Protein 2CRO (pdb70)

Solvent-accessible surface area: 4144 Å² total; per-residue (Å²): 114,175,53,8,14,64,12,0,79,113,70,18,97,63,53,171,23,74,48,76,77,0,5,109,129,13,66,24,154,64,119,36,0,83,70,5,17,78,28,94,28,103,153,15,202,77,24,120,68,3,0,88,16,0,113,23,78,30,88,61,0,44,160,31,124

Radius of gyration: 10.07 Å; Cα contacts (8 Å, |Δi|>4): 76; chains: 1; bounding box: 20×21×22 Å

Structure (mmCIF, N/CA/C/O backbone):
data_2CRO
#
_entry.id   2CRO
#
_cell.length_a   49.820
_cell.length_b   49.820
_cell.length_c   154.200
_cell.angle_alpha   90.00
_cell.angle_beta   90.00
_cell.angle_gamma   120.00
#
_symmetry.space_group_name_H-M   'H 3 2'
#
loop_
_entity.id
_entity.type
_entity.pdbx_description
1 polymer 'REGULATORY PROTEIN CRO'
2 water water
#
loop_
_atom_site.group_PDB
_atom_site.id
_atom_site.type_symbol
_atom_site.label_atom_id
_atom_site.label_alt_id
_atom_site.label_comp_id
_atom_site.label_asym_id
_atom_site.label_entity_id
_atom_site.label_seq_id
_atom_site.pdbx_PDB_ins_code
_atom_site.Cartn_x
_atom_site.Cartn_y
_atom_s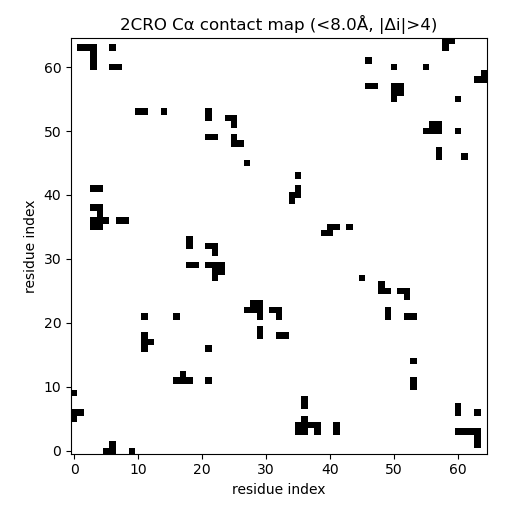ite.Cartn_z
_atom_site.occupancy
_atom_site.B_iso_or_equiv
_atom_site.auth_seq_id
_atom_site.auth_comp_id
_atom_site.auth_asym_id
_atom_site.auth_atom_id
_atom_site.pdbx_PDB_model_num
ATOM 1 N N . MET A 1 1 ? 22.763 5.580 12.506 1.00 57.49 -1 MET A N 1
ATOM 2 C CA . MET A 1 1 ? 21.346 5.232 12.330 1.00 57.64 -1 MET A CA 1
ATOM 3 C C . MET A 1 1 ? 21.110 4.818 10.877 1.00 57.49 -1 MET A C 1
ATOM 4 O O . MET A 1 1 ? 19.943 4.746 10.455 1.00 58.01 -1 MET A O 1
ATOM 9 N N . GLN A 1 2 ? 22.192 4.566 10.163 1.00 56.85 0 GLN A N 1
ATOM 10 C CA . GLN A 1 2 ? 22.164 4.178 8.746 1.00 55.76 0 GLN A CA 1
ATOM 11 C C . GLN A 1 2 ? 22.051 2.676 8.526 1.00 53.89 0 GLN A C 1
ATOM 12 O O . GLN A 1 2 ? 21.931 2.223 7.373 1.00 54.19 0 GLN A O 1
ATOM 18 N N . THR A 1 3 ? 22.063 1.925 9.607 1.00 51.39 1 THR A N 1
ATOM 19 C CA . THR A 1 3 ? 21.913 0.457 9.535 1.00 48.63 1 THR A CA 1
ATOM 20 C C . THR A 1 3 ? 20.559 0.124 10.166 1.00 46.38 1 THR A C 1
ATOM 21 O O . THR A 1 3 ? 20.084 0.861 11.055 1.00 45.76 1 THR A O 1
ATOM 25 N N . LEU A 1 4 ? 19.961 -0.954 9.700 1.00 44.02 2 LEU A N 1
ATOM 26 C CA . LEU A 1 4 ? 18.666 -1.453 10.170 1.00 42.05 2 LEU A CA 1
ATOM 27 C C . LEU A 1 4 ? 18.631 -1.733 11.675 1.00 41.54 2 LEU A C 1
ATOM 28 O O . LEU A 1 4 ? 17.643 -1.419 12.366 1.00 41.97 2 LEU A O 1
ATOM 33 N N . SER A 1 5 ? 19.699 -2.322 12.173 1.00 40.19 3 SER A N 1
ATOM 34 C CA . SER A 1 5 ? 19.839 -2.651 13.587 1.00 39.34 3 SER A CA 1
ATOM 35 C C . SER A 1 5 ? 19.859 -1.355 14.403 1.00 38.88 3 SER A C 1
ATOM 36 O O . SER A 1 5 ? 19.322 -1.317 15.518 1.00 38.66 3 SER A O 1
ATOM 39 N N . GLU A 1 6 ? 20.471 -0.343 13.833 1.00 38.77 4 GLU A N 1
ATOM 40 C CA . GLU A 1 6 ? 20.623 0.977 14.431 1.00 39.66 4 GLU A CA 1
ATOM 41 C C . GLU A 1 6 ? 19.319 1.768 14.451 1.00 37.65 4 GLU A C 1
ATOM 42 O O . GLU A 1 6 ? 18.969 2.503 15.387 1.00 38.14 4 GLU A O 1
ATOM 48 N N . ARG A 1 7 ? 18.640 1.594 13.342 1.00 34.90 5 ARG A N 1
ATOM 49 C CA . ARG A 1 7 ? 17.347 2.233 13.068 1.00 32.27 5 ARG A CA 1
ATOM 50 C C . ARG A 1 7 ? 16.286 1.642 13.986 1.00 29.84 5 ARG A C 1
ATOM 51 O O . ARG A 1 7 ? 15.512 2.414 14.585 1.00 29.46 5 ARG A O 1
ATOM 59 N N . LEU A 1 8 ? 16.277 0.332 14.150 1.00 27.18 6 LEU A N 1
ATOM 60 C CA . LEU A 1 8 ? 15.284 -0.320 15.005 1.00 26.16 6 LEU A CA 1
ATOM 61 C C . LEU A 1 8 ? 15.518 -0.048 16.481 1.00 25.67 6 LEU A C 1
ATOM 62 O O . LEU A 1 8 ? 14.522 0.131 17.208 1.00 25.37 6 LEU A O 1
ATOM 67 N N . LYS A 1 9 ? 16.768 -0.035 16.879 1.00 25.77 7 LYS A N 1
ATOM 68 C CA . LYS A 1 9 ? 17.154 0.201 18.284 1.00 25.85 7 LYS A CA 1
ATOM 69 C C . LYS A 1 9 ? 16.807 1.621 18.705 1.00 23.56 7 LYS A C 1
ATOM 70 O O . LYS A 1 9 ? 16.228 1.837 19.773 1.00 22.14 7 LYS A O 1
ATOM 76 N N . LYS A 1 10 ? 17.166 2.551 17.849 1.00 22.90 8 LYS A N 1
ATOM 77 C CA . LYS A 1 10 ? 16.890 3.975 18.064 1.00 24.32 8 LYS A CA 1
ATOM 78 C C . LYS A 1 10 ? 15.390 4.255 18.138 1.00 23.47 8 LYS A C 1
ATOM 79 O O . LYS A 1 10 ? 14.972 5.001 19.045 1.00 25.25 8 LYS A O 1
ATOM 85 N N . ARG A 1 11 ? 14.593 3.714 17.237 1.00 20.97 9 ARG A N 1
ATOM 86 C CA . ARG A 1 11 ? 13.134 3.908 17.214 1.00 19.63 9 ARG A CA 1
ATOM 87 C C . ARG A 1 11 ? 12.501 3.208 18.412 1.00 20.38 9 ARG A C 1
ATOM 88 O O . ARG A 1 11 ? 11.665 3.792 19.116 1.00 20.75 9 ARG A O 1
ATOM 96 N N . ARG A 1 12 ? 12.926 1.998 18.718 1.00 20.66 10 ARG A N 1
ATOM 97 C CA . ARG A 1 12 ? 12.429 1.244 19.871 1.00 19.98 10 ARG A CA 1
ATOM 98 C C . ARG A 1 12 ? 12.567 2.106 21.136 1.00 20.95 10 ARG A C 1
ATOM 99 O O . ARG A 1 12 ? 11.630 2.267 21.947 1.00 20.87 10 ARG A O 1
ATOM 107 N N . ILE A 1 13 ? 13.764 2.641 21.290 1.00 21.45 11 ILE A N 1
ATOM 108 C CA . ILE A 1 13 ? 14.121 3.477 22.434 1.00 23.05 11 ILE A CA 1
ATOM 109 C C . ILE A 1 13 ? 13.413 4.824 22.433 1.00 23.79 11 ILE A C 1
ATOM 110 O O . ILE A 1 13 ? 13.174 5.343 23.539 1.00 26.00 11 ILE A O 1
ATOM 115 N N . ALA A 1 14 ? 13.095 5.349 21.278 1.00 23.12 12 ALA A N 1
ATOM 116 C CA . ALA A 1 14 ? 12.381 6.630 21.145 1.00 22.68 12 ALA A CA 1
ATOM 117 C C . ALA A 1 14 ? 10.959 6.456 21.653 1.00 23.41 12 ALA A C 1
ATOM 118 O O . ALA A 1 14 ? 10.303 7.320 22.247 1.00 25.21 12 ALA A O 1
ATOM 120 N N . LEU A 1 15 ? 10.416 5.275 21.457 1.00 23.70 13 LEU A N 1
ATOM 121 C CA . LEU A 1 15 ? 9.077 4.870 21.859 1.00 22.78 13 LEU A CA 1
ATOM 122 C C . LEU A 1 15 ? 9.059 4.338 23.277 1.00 23.01 13 LEU A C 1
ATOM 123 O O . LEU A 1 15 ? 8.028 3.789 23.672 1.00 23.70 13 LEU A O 1
ATOM 128 N N . LYS A 1 16 ? 10.158 4.483 23.973 1.00 24.03 14 LYS A N 1
ATOM 129 C CA . LYS A 1 16 ? 10.322 4.036 25.359 1.00 23.85 14 LYS A CA 1
ATOM 130 C C . LYS A 1 16 ? 9.975 2.578 25.557 1.00 23.23 14 LYS A C 1
ATOM 131 O O . LYS A 1 16 ? 9.286 2.325 26.555 1.00 24.24 14 LYS A O 1
ATOM 137 N N . MET A 1 17 ? 10.416 1.692 24.693 1.00 22.91 15 MET A N 1
ATOM 138 C CA . MET A 1 17 ? 10.122 0.267 24.817 1.00 22.33 15 MET A CA 1
ATOM 139 C C . MET A 1 17 ? 11.424 -0.521 25.031 1.00 22.49 15 MET A C 1
ATOM 140 O O . MET A 1 17 ? 12.519 -0.135 24.618 1.00 22.00 15 MET A O 1
ATOM 145 N N . THR A 1 18 ? 11.177 -1.661 25.641 1.00 24.08 16 THR A N 1
ATOM 146 C CA . THR A 1 18 ? 12.197 -2.681 25.951 1.00 25.18 16 THR A CA 1
ATOM 147 C C . THR A 1 18 ? 12.128 -3.686 24.802 1.00 25.64 16 THR A C 1
ATOM 148 O O . THR A 1 18 ? 11.115 -3.616 24.069 1.00 27.17 16 THR A O 1
ATOM 152 N N . GLN A 1 19 ? 13.112 -4.538 24.653 1.00 25.17 17 GLN A N 1
ATOM 153 C CA . GLN A 1 19 ? 13.119 -5.528 23.564 1.00 25.59 17 GLN A CA 1
ATOM 154 C C . GLN A 1 19 ? 11.984 -6.540 23.719 1.00 25.94 17 GLN A C 1
ATOM 155 O O . GLN A 1 19 ? 11.485 -7.113 22.735 1.00 25.91 17 GLN A O 1
ATOM 161 N N . THR A 1 20 ? 11.640 -6.751 24.980 1.00 25.58 18 THR A N 1
ATOM 162 C CA . THR A 1 20 ? 10.604 -7.664 25.447 1.00 24.42 18 THR A CA 1
ATOM 163 C C . THR A 1 20 ? 9.222 -7.154 25.088 1.00 23.30 18 THR A C 1
ATOM 164 O O . THR A 1 20 ? 8.404 -7.946 24.590 1.00 22.53 18 THR A O 1
ATOM 168 N N . GLU A 1 21 ? 9.032 -5.867 25.333 1.00 22.75 19 GLU A N 1
ATOM 169 C CA . GLU A 1 21 ? 7.753 -5.245 24.993 1.00 24.16 19 GLU A CA 1
ATOM 170 C C . GLU A 1 21 ? 7.634 -5.176 23.475 1.00 23.66 19 GLU A C 1
ATOM 171 O O . GLU A 1 21 ? 6.516 -5.352 22.955 1.00 25.13 19 GLU A O 1
ATOM 177 N N . LEU A 1 22 ? 8.727 -4.914 22.778 1.00 22.35 20 LEU A N 1
A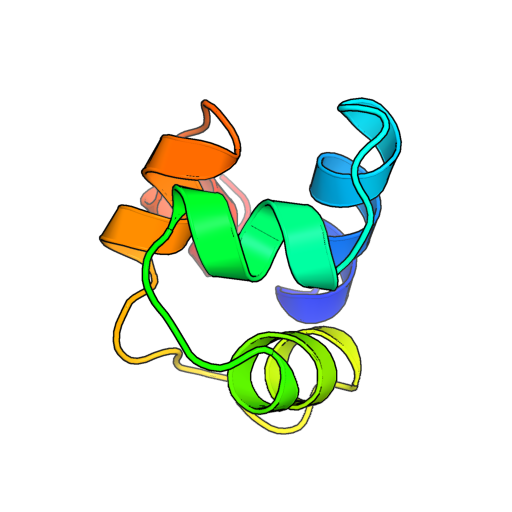TOM 178 C CA . LEU A 1 22 ? 8.693 -4.831 21.308 1.00 21.67 20 LEU A CA 1
ATOM 179 C C . LEU A 1 22 ? 8.217 -6.212 20.837 1.00 22.63 20 LEU A C 1
ATOM 180 O O . LEU A 1 22 ? 7.244 -6.327 20.081 1.00 25.06 20 LEU A O 1
ATOM 185 N N . ALA A 1 23 ? 8.898 -7.232 21.323 1.00 21.48 21 ALA A N 1
ATOM 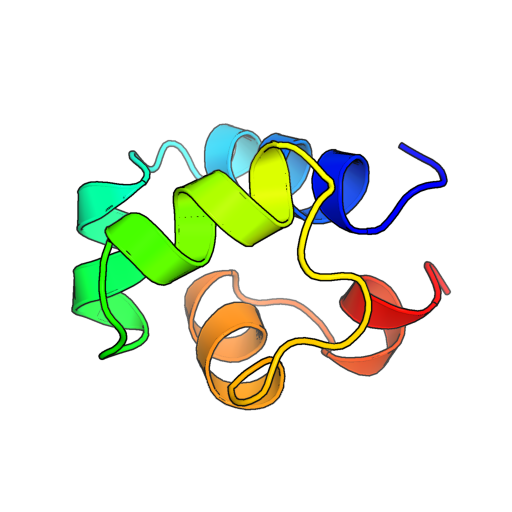186 C CA . ALA A 1 23 ? 8.629 -8.630 21.010 1.00 20.14 21 ALA A CA 1
ATOM 187 C C . ALA A 1 23 ? 7.179 -9.001 21.260 1.00 19.59 21 ALA A C 1
ATOM 188 O O . ALA A 1 23 ? 6.585 -9.588 20.347 1.00 20.39 21 ALA A O 1
ATOM 190 N N . THR A 1 24 ? 6.632 -8.704 22.407 1.00 19.34 22 THR A N 1
ATOM 191 C CA . THR A 1 24 ? 5.237 -9.020 22.752 1.00 20.31 22 THR A CA 1
ATOM 192 C C . THR A 1 24 ? 4.286 -8.381 21.748 1.00 21.43 22 THR A C 1
ATOM 193 O O . THR A 1 24 ? 3.518 -9.111 21.112 1.00 22.95 22 THR A O 1
ATOM 197 N N . LYS A 1 25 ? 4.342 -7.080 21.595 1.00 21.68 23 LYS A N 1
ATOM 198 C CA . LYS A 1 25 ? 3.520 -6.293 20.676 1.00 21.43 23 LYS A CA 1
ATOM 199 C C . LYS A 1 25 ? 3.587 -6.665 19.205 1.00 21.55 23 LYS A C 1
ATOM 200 O O . LYS A 1 25 ? 2.614 -6.436 18.449 1.00 22.07 23 LYS A O 1
ATOM 206 N N . ALA A 1 26 ? 4.706 -7.217 18.782 1.00 21.44 24 ALA A N 1
ATOM 207 C CA . ALA A 1 26 ? 4.945 -7.614 17.388 1.00 21.22 24 ALA A CA 1
ATOM 208 C C . ALA A 1 26 ? 4.618 -9.086 17.203 1.00 22.83 24 ALA A C 1
ATOM 209 O O . ALA A 1 26 ? 4.375 -9.559 16.086 1.00 24.01 24 ALA A O 1
ATOM 211 N N . GLY A 1 27 ? 4.616 -9.794 18.312 1.00 24.44 25 GLY A N 1
ATOM 212 C CA . GLY A 1 27 ? 4.324 -11.224 18.351 1.00 26.73 25 GLY A CA 1
ATOM 213 C C . GLY A 1 27 ? 5.460 -12.081 17.827 1.00 28.42 25 GLY A C 1
ATOM 214 O O . GLY A 1 27 ? 5.162 -13.082 17.162 1.00 29.73 25 GLY A O 1
ATOM 215 N N . VAL A 1 28 ? 6.698 -11.730 18.103 1.00 29.86 26 VAL A N 1
ATOM 216 C CA . VAL A 1 28 ? 7.870 -12.497 17.675 1.00 31.53 26 VAL A CA 1
ATOM 217 C C . VAL A 1 28 ? 8.703 -12.800 18.929 1.00 33.72 26 VAL A C 1
ATOM 218 O O . VAL A 1 28 ? 8.407 -12.312 20.026 1.00 34.40 26 VAL A O 1
ATOM 222 N N . LYS A 1 29 ? 9.719 -13.612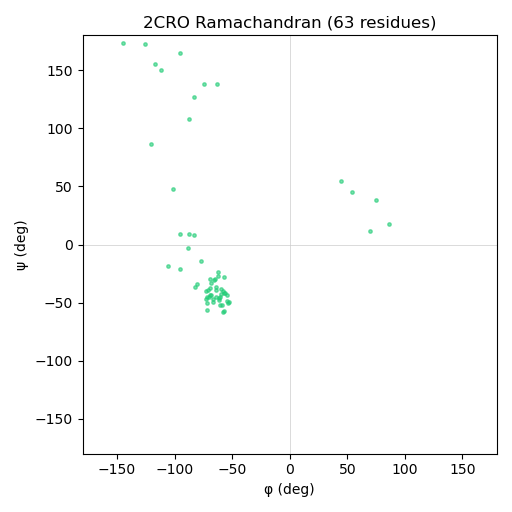 18.734 1.00 35.98 27 LYS A N 1
ATOM 223 C CA . LYS A 1 29 ? 10.624 -14.018 19.810 1.00 38.04 27 LYS A CA 1
ATOM 224 C C . LYS A 1 29 ? 11.561 -12.860 20.152 1.00 38.11 27 LYS A C 1
ATOM 225 O O . LYS A 1 29 ? 12.121 -12.187 19.274 1.00 38.16 27 LYS A O 1
ATOM 231 N N . GLN A 1 30 ? 11.755 -12.700 21.439 1.00 38.39 28 GLN A N 1
ATOM 232 C CA . GLN A 1 30 ? 12.645 -11.653 21.967 1.00 39.41 28 GLN A CA 1
ATOM 233 C C . GLN A 1 30 ? 14.088 -11.856 21.505 1.00 39.49 28 GLN A C 1
ATOM 234 O O . GLN A 1 30 ? 14.873 -10.891 21.443 1.00 39.84 28 GLN A O 1
ATOM 240 N N . GLN A 1 31 ? 14.444 -13.075 21.162 1.00 39.12 29 GLN A N 1
ATOM 241 C CA . GLN A 1 31 ? 15.762 -13.473 20.676 1.00 38.94 29 GLN A CA 1
ATOM 242 C C . GLN A 1 31 ? 15.870 -13.038 19.211 1.00 38.27 29 GLN A C 1
ATOM 243 O O . GLN A 1 31 ? 16.975 -13.029 18.649 1.00 39.14 29 GLN A O 1
ATOM 249 N N . SER A 1 32 ? 14.726 -12.703 18.631 1.00 36.56 30 SER A N 1
ATOM 250 C CA . SER A 1 32 ? 14.654 -12.257 17.236 1.00 34.65 30 SER A CA 1
ATOM 251 C C . SER A 1 32 ? 15.046 -10.784 17.134 1.00 32.36 30 SER A C 1
ATOM 252 O O . SER A 1 32 ? 15.640 -10.396 16.113 1.00 32.71 30 SER A O 1
ATOM 255 N N . ILE A 1 33 ? 14.700 -10.042 18.159 1.00 29.69 31 ILE A N 1
ATOM 256 C CA . ILE A 1 33 ? 14.994 -8.609 18.237 1.00 28.78 31 ILE A CA 1
ATOM 257 C C . ILE A 1 33 ? 16.479 -8.338 18.496 1.00 29.23 31 ILE A C 1
ATOM 258 O O . ILE A 1 33 ? 17.127 -7.501 17.848 1.00 27.89 31 ILE A O 1
ATOM 263 N N . GLN A 1 34 ? 17.015 -9.060 19.463 1.00 30.95 32 GLN A N 1
ATOM 264 C CA . GLN A 1 34 ? 18.424 -8.979 19.878 1.00 32.06 32 GLN A CA 1
ATOM 265 C C . GLN A 1 34 ? 19.311 -9.209 18.654 1.00 32.14 32 GLN A C 1
ATOM 266 O O . GLN A 1 34 ? 20.227 -8.403 18.432 1.00 33.98 32 GLN A O 1
ATOM 272 N N . LEU A 1 35 ? 19.024 -10.250 17.905 1.00 30.84 33 LEU A N 1
ATOM 273 C CA . LEU A 1 35 ? 19.756 -10.614 16.692 1.00 30.28 33 LEU A CA 1
ATOM 274 C C . LEU A 1 35 ? 19.704 -9.502 15.638 1.00 29.86 33 LEU A C 1
ATOM 275 O O . LEU A 1 35 ? 20.677 -9.230 14.898 1.00 28.77 33 LEU A O 1
ATOM 280 N N . ILE A 1 36 ? 18.539 -8.862 15.554 1.00 29.26 34 ILE A N 1
ATOM 281 C CA . ILE A 1 36 ? 18.363 -7.768 14.596 1.00 28.68 34 ILE A CA 1
ATOM 282 C C . ILE A 1 36 ? 19.167 -6.573 15.136 1.00 29.01 34 ILE A C 1
ATOM 283 O O . ILE A 1 36 ? 19.953 -5.971 14.384 1.00 28.57 34 ILE A O 1
ATOM 288 N N . GLU A 1 37 ? 18.941 -6.269 16.407 1.00 29.74 35 GLU A N 1
ATOM 289 C CA . GLU A 1 37 ? 19.641 -5.117 17.013 1.00 31.55 35 GLU A CA 1
ATOM 290 C C . GLU A 1 37 ? 21.143 -5.344 17.099 1.00 33.08 35 GLU A C 1
ATOM 291 O O . GLU A 1 37 ? 21.912 -4.361 16.990 1.00 34.39 35 GLU A O 1
ATOM 297 N N . ALA A 1 38 ? 21.573 -6.585 17.256 1.00 33.33 36 ALA A N 1
ATOM 298 C CA . ALA A 1 38 ? 23.005 -6.905 17.327 1.00 33.74 36 ALA A CA 1
ATOM 299 C C . ALA A 1 38 ? 23.599 -7.020 15.924 1.00 34.64 36 ALA A C 1
ATOM 300 O O . ALA A 1 38 ? 24.756 -7.435 15.771 1.00 35.72 36 ALA A O 1
ATOM 302 N N . GLY A 1 39 ? 22.853 -6.678 14.898 1.00 34.88 37 GLY A N 1
ATOM 303 C CA . GLY A 1 39 ? 23.214 -6.692 13.505 1.00 35.71 37 GLY A CA 1
ATOM 304 C C . GLY A 1 39 ? 23.415 -8.021 12.818 1.00 37.22 37 GLY A C 1
ATOM 305 O O . GLY A 1 39 ? 23.930 -8.014 11.677 1.00 37.82 37 GLY A O 1
ATOM 306 N N . VAL A 1 40 ? 23.028 -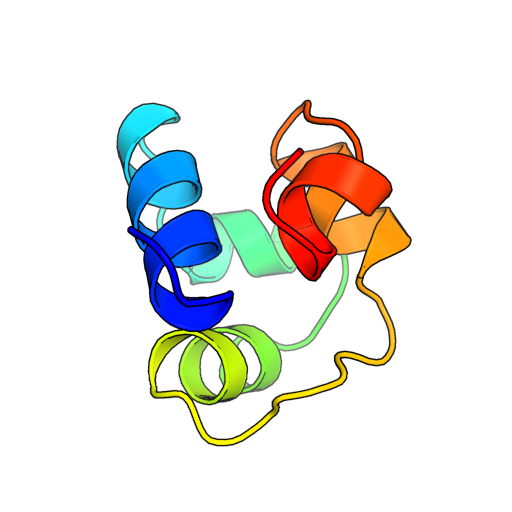9.123 13.437 1.00 38.11 38 VAL A N 1
ATOM 307 C CA . VAL A 1 40 ? 23.164 -10.482 12.869 1.00 37.93 38 VAL A CA 1
ATOM 308 C C . VAL A 1 40 ? 22.164 -10.677 11.731 1.00 38.81 38 VAL A C 1
ATOM 309 O O . VAL A 1 40 ? 22.553 -10.981 10.587 1.00 39.30 38 VAL A O 1
ATOM 313 N N . THR A 1 41 ? 20.896 -10.478 12.044 1.00 39.36 39 THR A N 1
ATOM 314 C CA . THR A 1 41 ? 19.827 -10.627 11.038 1.00 40.66 39 THR A CA 1
ATOM 315 C C . THR A 1 41 ? 19.617 -9.322 10.281 1.00 41.67 39 THR A C 1
ATOM 316 O O . THR A 1 41 ? 19.081 -8.310 10.757 1.00 41.68 39 THR A O 1
ATOM 320 N N . LYS A 1 42 ? 20.059 -9.366 9.042 1.00 43.03 40 LYS A N 1
ATOM 321 C CA . LYS A 1 42 ? 20.012 -8.278 8.074 1.00 44.55 40 LYS A CA 1
ATOM 322 C C . LYS A 1 42 ? 18.640 -8.206 7.403 1.00 44.72 40 LYS A C 1
ATOM 323 O O . LYS A 1 42 ? 18.187 -7.082 7.121 1.00 45.19 40 LYS A O 1
ATOM 329 N N . ARG A 1 43 ? 18.050 -9.358 7.163 1.00 44.60 41 ARG A N 1
ATOM 330 C CA . ARG A 1 43 ? 16.726 -9.423 6.524 1.00 45.52 41 ARG A CA 1
ATOM 331 C C . ARG A 1 43 ? 15.726 -10.130 7.434 1.00 44.41 41 ARG A C 1
ATOM 332 O O . ARG A 1 43 ? 15.565 -11.356 7.305 1.00 45.49 41 ARG A O 1
ATOM 340 N N . PRO A 1 44 ? 15.106 -9.373 8.327 1.00 42.42 42 PRO A N 1
ATOM 341 C CA . PRO A 1 44 ? 14.127 -9.922 9.261 1.00 41.54 42 PRO A CA 1
ATOM 342 C C . PRO A 1 4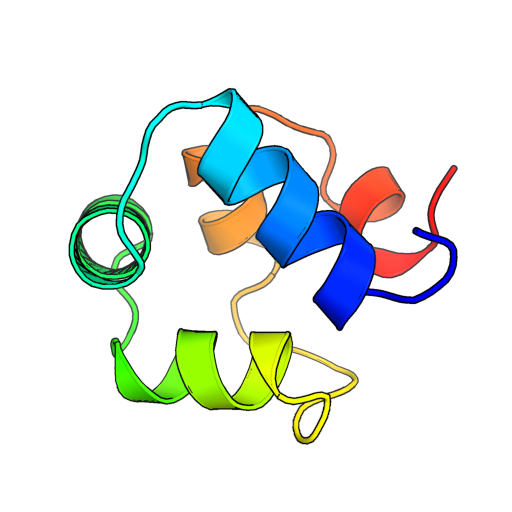4 ? 12.884 -10.502 8.596 1.00 41.09 42 PRO A C 1
ATOM 343 O O . PRO A 1 44 ? 12.292 -9.953 7.649 1.00 40.47 42 PRO A O 1
ATOM 347 N N . ARG A 1 45 ? 12.470 -11.648 9.121 1.00 41.01 43 ARG A N 1
ATOM 348 C CA . ARG A 1 45 ? 11.286 -12.365 8.629 1.00 41.54 43 ARG A CA 1
ATOM 349 C C . ARG A 1 45 ? 10.002 -11.581 8.895 1.00 40.94 43 ARG A C 1
ATOM 350 O O . ARG A 1 45 ? 9.209 -11.421 7.942 1.00 42.01 43 ARG A O 1
ATOM 358 N N . PHE A 1 46 ? 9.804 -11.104 10.114 1.00 38.83 44 PHE A N 1
ATOM 359 C CA . PHE A 1 46 ? 8.590 -10.333 10.448 1.00 36.87 44 PHE A CA 1
ATOM 360 C C . PHE A 1 46 ? 8.811 -8.819 10.500 1.00 33.87 44 PHE A C 1
ATOM 361 O O . PHE A 1 46 ? 8.339 -8.208 11.486 1.00 34.99 44 PHE A O 1
ATOM 369 N N . LEU A 1 47 ? 9.456 -8.225 9.527 1.00 29.15 45 LEU A N 1
ATOM 370 C CA . LEU A 1 47 ? 9.728 -6.804 9.497 1.00 26.95 45 LEU A CA 1
ATOM 371 C C . LEU A 1 47 ? 8.460 -5.950 9.571 1.00 25.60 45 LEU A C 1
ATOM 372 O O . LEU A 1 47 ? 8.427 -4.885 10.217 1.00 24.76 45 LEU A O 1
ATOM 377 N N . PHE A 1 48 ? 7.450 -6.416 8.873 1.00 24.03 46 PHE A N 1
ATOM 378 C CA . PHE A 1 48 ? 6.147 -5.755 8.802 1.00 23.21 46 PHE A CA 1
ATOM 379 C C . PHE A 1 48 ? 5.540 -5.565 10.190 1.00 22.50 46 PHE A C 1
ATOM 380 O O . PHE A 1 48 ? 5.184 -4.455 10.616 1.00 21.16 46 PHE A O 1
ATOM 388 N N . GLU A 1 49 ? 5.387 -6.670 10.901 1.00 23.10 47 GLU A N 1
ATOM 389 C CA . GLU A 1 49 ? 4.840 -6.715 12.261 1.00 22.94 47 GLU A CA 1
ATOM 390 C C . GLU A 1 49 ? 5.714 -5.868 13.197 1.00 21.82 47 GLU A C 1
ATOM 391 O O . GLU A 1 49 ? 5.149 -5.130 14.027 1.00 23.06 47 GLU A O 1
ATOM 397 N N . ILE A 1 50 ? 7.024 -5.990 13.032 1.00 18.83 48 ILE A N 1
ATOM 398 C CA . ILE A 1 50 ? 7.941 -5.212 13.882 1.00 17.80 48 ILE A CA 1
ATOM 399 C C . ILE A 1 50 ? 7.696 -3.731 13.679 1.00 16.41 48 ILE A C 1
ATOM 400 O O . ILE A 1 50 ? 7.603 -2.995 14.668 1.00 16.11 48 ILE A O 1
ATOM 405 N N . ALA A 1 51 ? 7.565 -3.306 12.447 1.00 16.92 49 ALA A N 1
ATOM 406 C CA . ALA A 1 51 ? 7.314 -1.925 12.020 1.00 15.95 49 ALA A CA 1
ATOM 407 C C . ALA A 1 51 ? 5.956 -1.451 12.525 1.00 17.28 49 ALA A C 1
ATOM 408 O O . ALA A 1 51 ? 5.823 -0.289 12.937 1.00 18.53 49 ALA A O 1
ATOM 410 N N . MET A 1 52 ? 4.984 -2.358 12.481 1.00 17.73 50 MET A N 1
ATOM 411 C CA . MET A 1 52 ? 3.630 -1.978 12.966 1.00 17.27 50 MET A CA 1
ATOM 412 C C . MET A 1 52 ? 3.760 -1.624 14.450 1.00 16.20 50 MET A C 1
ATOM 413 O O . MET A 1 52 ? 3.255 -0.567 14.851 1.00 17.18 50 MET A O 1
ATOM 418 N N . ALA A 1 53 ? 4.427 -2.449 15.233 1.00 15.09 51 ALA A N 1
ATOM 419 C CA . ALA A 1 53 ? 4.620 -2.184 16.668 1.00 15.22 51 ALA A CA 1
ATOM 420 C C . ALA A 1 53 ? 5.404 -0.911 16.957 1.00 15.64 51 ALA A C 1
ATOM 421 O O . ALA A 1 53 ? 5.219 -0.305 18.035 1.00 15.60 51 ALA A O 1
ATOM 423 N N . LEU A 1 54 ? 6.268 -0.476 16.059 1.00 17.03 52 LEU A N 1
ATOM 424 C CA . LEU A 1 54 ? 7.088 0.737 16.174 1.00 16.38 52 LEU A CA 1
ATOM 425 C C . LEU A 1 54 ? 6.438 1.936 15.491 1.00 17.06 52 LEU A C 1
ATOM 426 O O . LEU A 1 54 ? 7.053 3.012 15.348 1.00 17.34 52 LEU A O 1
ATOM 431 N N . ASN A 1 55 ? 5.194 1.768 15.080 1.00 18.40 53 ASN A N 1
ATOM 432 C CA . ASN A 1 55 ? 4.404 2.826 14.436 1.00 19.89 53 ASN A CA 1
ATOM 433 C C . ASN A 1 55 ? 5.209 3.571 13.382 1.00 19.82 53 ASN A C 1
ATOM 434 O O . ASN A 1 55 ? 5.273 4.790 13.485 1.00 20.47 53 ASN A O 1
ATOM 439 N N . CYS A 1 56 ? 5.773 2.863 12.437 1.00 20.62 54 CYS A N 1
ATOM 440 C CA . CYS A 1 56 ? 6.600 3.459 11.369 1.00 19.77 54 CYS A CA 1
ATOM 441 C C . CYS A 1 56 ? 6.385 2.671 10.075 1.00 20.06 54 CYS A C 1
ATOM 442 O O . CYS A 1 56 ? 5.716 1.632 10.052 1.00 18.83 54 CYS A O 1
ATOM 445 N N . ASP A 1 57 ? 6.969 3.195 9.025 1.00 22.05 55 ASP A N 1
ATOM 446 C CA . ASP A 1 57 ? 6.888 2.591 7.685 1.00 24.25 55 ASP A CA 1
ATOM 447 C C . ASP A 1 57 ? 7.949 1.498 7.583 1.00 23.18 55 ASP A C 1
ATOM 448 O O . ASP A 1 57 ? 9.142 1.739 7.837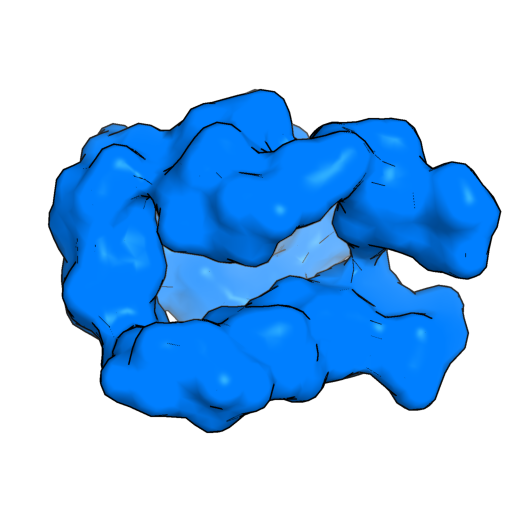 1.00 21.73 55 ASP A O 1
ATOM 453 N N . PRO A 1 58 ? 7.486 0.320 7.200 1.00 23.41 56 PRO A N 1
ATOM 454 C CA . PRO A 1 58 ? 8.364 -0.849 7.046 1.00 24.44 56 PRO A CA 1
ATOM 455 C C . PRO A 1 58 ? 9.507 -0.578 6.071 1.00 26.09 56 PRO A C 1
ATOM 456 O O . PRO A 1 58 ? 10.666 -0.964 6.309 1.00 26.83 56 PRO A O 1
ATOM 460 N N . VAL A 1 59 ? 9.186 0.091 4.984 1.00 27.03 57 VAL A N 1
ATOM 461 C CA . VAL A 1 59 ? 10.144 0.460 3.931 1.00 27.72 57 VAL A CA 1
A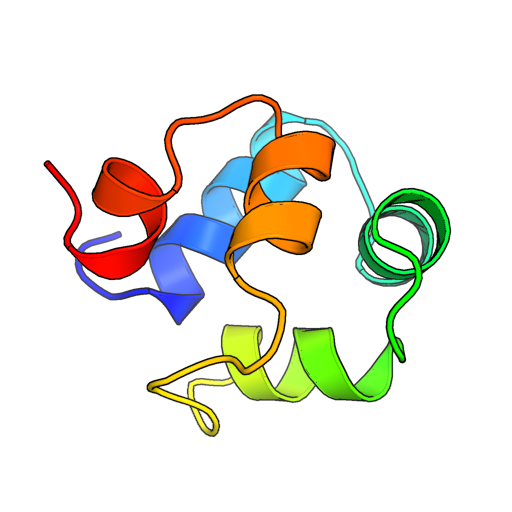TOM 462 C C . VAL A 1 59 ? 11.203 1.311 4.609 1.00 28.51 57 VAL A C 1
ATOM 463 O O . VAL A 1 59 ? 12.400 1.005 4.479 1.00 30.10 57 VAL A O 1
ATOM 467 N N . TRP A 1 60 ? 10.774 2.327 5.328 1.00 29.10 58 TRP A N 1
ATOM 468 C CA . TRP A 1 60 ? 11.678 3.224 6.055 1.00 29.54 58 TRP A CA 1
ATOM 469 C C . TRP A 1 60 ? 12.611 2.436 6.990 1.00 29.90 58 TRP A C 1
ATOM 470 O O . TRP A 1 60 ? 13.828 2.716 7.075 1.00 30.70 58 TRP A O 1
ATOM 481 N N . LEU A 1 61 ? 12.020 1.473 7.687 1.00 28.97 59 LEU A N 1
ATOM 482 C CA . LEU A 1 61 ? 12.806 0.664 8.629 1.00 28.63 59 LEU A CA 1
ATOM 483 C C . LEU A 1 61 ? 13.874 -0.165 7.931 1.00 29.27 59 LEU A C 1
ATOM 484 O O . LEU A 1 61 ? 15.011 -0.209 8.432 1.00 29.64 59 LEU A O 1
ATOM 489 N N . GLN A 1 62 ? 13.507 -0.803 6.838 1.00 29.89 60 GLN A N 1
ATOM 490 C CA . GLN A 1 62 ? 14.406 -1.673 6.083 1.00 30.56 60 GLN A CA 1
ATOM 491 C C . GLN A 1 62 ? 15.485 -0.954 5.304 1.00 30.97 60 GLN A C 1
ATOM 492 O O . GLN A 1 62 ? 16.648 -1.390 5.377 1.00 31.52 60 GLN A O 1
ATOM 498 N N . TYR A 1 63 ? 15.117 0.099 4.608 1.00 31.62 61 TYR A N 1
ATOM 499 C CA . TYR A 1 63 ? 16.036 0.885 3.774 1.00 31.04 61 TYR A CA 1
ATOM 500 C C . TYR A 1 63 ? 16.461 2.245 4.285 1.00 31.45 61 TYR A C 1
ATOM 501 O O . TYR A 1 63 ? 17.462 2.784 3.775 1.00 31.99 61 TYR A O 1
ATOM 510 N N . GLY A 1 64 ? 15.731 2.807 5.217 1.00 31.84 62 GLY A N 1
ATOM 511 C CA . GLY A 1 64 ? 16.027 4.115 5.796 1.00 32.22 62 GLY A CA 1
ATOM 512 C C . GLY A 1 64 ? 15.468 5.310 5.040 1.00 31.89 62 GLY A C 1
ATOM 513 O O . GLY A 1 64 ? 15.937 6.454 5.267 1.00 34.48 62 GLY A O 1
ATOM 514 N N . THR A 1 65 ? 14.493 5.115 4.168 1.00 28.56 63 THR A N 1
ATOM 515 C CA . THR A 1 65 ? 13.922 6.249 3.431 1.00 24.57 63 THR A CA 1
ATOM 516 C C . THR A 1 65 ? 12.482 6.492 3.898 1.00 19.64 63 THR A C 1
ATOM 517 O O . THR A 1 65 ? 11.691 5.636 3.380 1.00 22.66 63 THR A O 1
#

Sequence (65 aa):
MQTLSERLKKRRIALKMTQTELATKAGVKQQSIQLIEAGVTKRPRFLFEIAMALNCDPVWLQYGT

Foldseek 3Di:
DQALLVLLVVLCVVVVHDLVRLCVQLVHDSVLNCCVNVVNDLDRPSLVSSCVSSVHDSCCSNRVD

CATH classification: 1.10.260.40

B-factor: mean 31.21, std 10.94, range [12.82, 99.41]

Secondary structure (DSSP, 8-state):
--SHHHHHHHHHHHTT--HHHHHHHHTS-HHHHHHHHTT--SS-TTHHHHHHHTTS-HHHHHH--

Nearest PDB structures (foldseek):
  2cro-assembly1_A  TM=1.016E+00  e=1.455E-09  Phage 434
  1zug-assembly1_A  TM=9.496E-01  e=6.881E-08  Phage 434
  1r69-assembly1_A  TM=9.678E-01  e=8.773E-06  Phage 434
  1per-assembly1_L  TM=9.728E-01  e=4.102E-05  Phage 434
  2r63-assembly1_A  TM=9.065E-01  e=7.117E-05  Phage 434

InterPro domains:
  IPR000655 Regulatory protein cro-like [PR00030] (18-27)
  IPR000655 Regulatory protein cro-like [PR00030] (27-42)
  IPR001387 Cro/C1-type, helix-turn-helix domain [PF01381] (8-61)
  IPR001387 Cro/C1-type, helix-turn-helix domain [PS50943] (8-61)
  IPR001387 Cro/C1-type, helix-turn-helix domain [SM00530] (7-61)
  IPR001387 Cro/C1-type, helix-turn-helix domain [cd00093] (5-61)
  IPR010982 Lambda repressor-like, DNA-binding domain superfamily [G3DSA:1.10.260.40] (1-71)
  IPR010982 Lambda repressor-like, DNA-binding domain superfamily [SSF47413] (4-63)

Organism: Enterobacteria phage 434 (NCBI:txid10712)